Protein AF-A0A938WD85-F1 (afdb_monomer)

Radius of gyration: 9.9 Å; Cα contacts (8 Å, |Δi|>4): 51; chains: 1; bounding box: 24×25×22 Å

Solvent-accessible surface area (backbone atoms only — not comparable to full-atom values): 2794 Å² total; per-residue (Å²): 113,72,89,80,73,56,79,59,4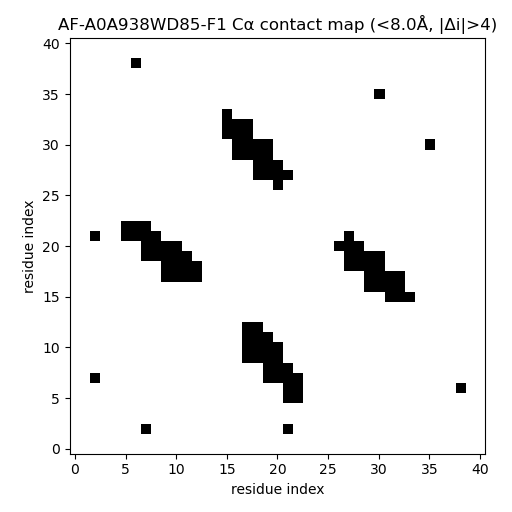4,80,77,46,73,60,87,68,30,31,34,31,44,53,97,55,105,59,78,74,44,77,44,48,52,90,78,61,75,85,79,82,132

Secondary structure (DSSP, 8-state):
-HHHHSPEEEEEEETTEEEEEESSSS--EEEEGGG--PPP-

Nearest PDB structures (foldseek):
  5t45-assembly1_A  TM=8.093E-01  e=4.752E-01  Gallus gallus
  5ejk-assembly1_B  TM=8.463E-01  e=7.539E-01  Rous sarcoma virus - Prague C
  2otg-assembly1_A  TM=8.469E-01  e=1.278E+00  Placopecten magellanicus
  1eif-assembly1_A  TM=7.276E-01  e=1.278E+00  Methanocaldococcus jannaschii
  6g26-assembly1_F  TM=6.879E-01  e=1.663E+00  Burkholderia pseudomallei K96243

Structure (mmCIF, N/CA/C/O backbone):
data_AF-A0A938WD85-F1
#
_entry.id   AF-A0A938WD85-F1
#
loop_
_atom_site.group_PDB
_atom_site.id
_atom_site.type_symbol
_atom_site.labe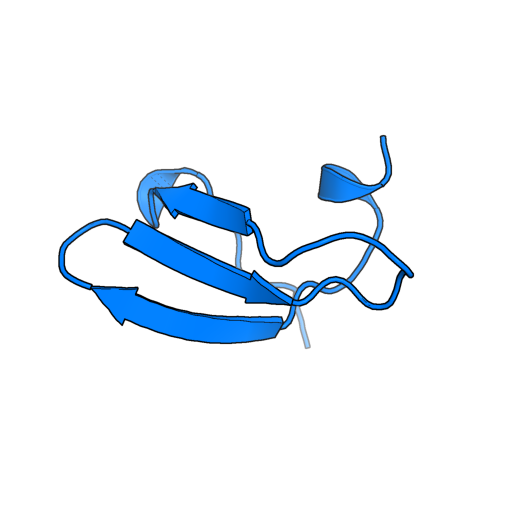l_atom_id
_atom_site.label_alt_id
_atom_site.label_comp_id
_atom_site.label_asym_id
_atom_site.label_entity_id
_atom_site.label_seq_id
_atom_site.pdbx_PDB_ins_code
_atom_site.Cartn_x
_at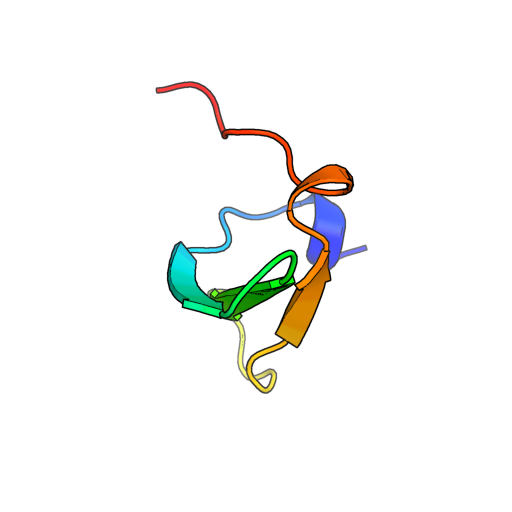om_site.Cartn_y
_atom_site.Cartn_z
_atom_site.occupancy
_atom_site.B_iso_or_equiv
_atom_site.auth_seq_id
_atom_site.auth_comp_id
_atom_site.auth_asym_id
_atom_site.auth_atom_id
_atom_site.pdbx_PDB_model_num
ATOM 1 N N . ASP A 1 1 ? 16.264 -0.887 -2.226 1.00 75.06 1 ASP A N 1
ATOM 2 C CA . ASP A 1 1 ? 16.231 0.526 -2.654 1.00 75.06 1 ASP A CA 1
ATOM 3 C C . ASP A 1 1 ? 14.921 0.913 -3.340 1.00 75.06 1 ASP A C 1
ATOM 5 O O . ASP A 1 1 ? 14.268 1.814 -2.837 1.00 75.06 1 ASP A O 1
ATOM 9 N N . TYR A 1 2 ? 14.426 0.160 -4.339 1.00 81.81 2 TYR A N 1
ATOM 10 C CA . TYR A 1 2 ? 13.170 0.467 -5.071 1.00 81.81 2 TYR A CA 1
ATOM 11 C C . TYR A 1 2 ? 11.928 0.801 -4.219 1.00 81.81 2 TYR A C 1
ATOM 13 O O . TYR A 1 2 ? 11.052 1.527 -4.680 1.00 81.81 2 TYR A O 1
ATOM 21 N N . ILE A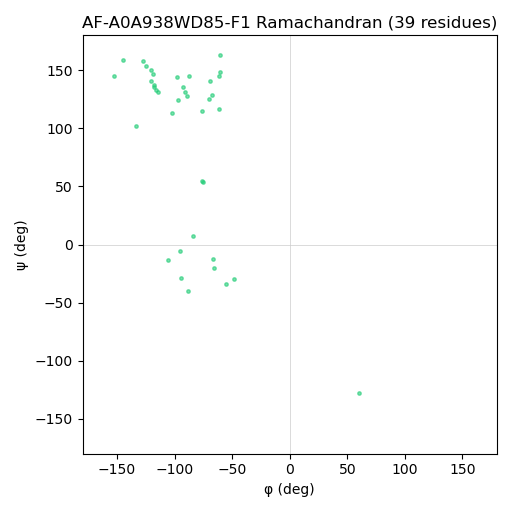 1 3 ? 11.835 0.253 -3.003 1.00 87.19 3 ILE A N 1
ATOM 22 C CA . ILE A 1 3 ? 10.717 0.470 -2.076 1.00 87.19 3 ILE A CA 1
ATOM 23 C C . ILE A 1 3 ? 10.636 1.925 -1.580 1.00 87.19 3 ILE A C 1
ATOM 25 O O . ILE A 1 3 ? 9.573 2.353 -1.148 1.00 87.19 3 ILE A O 1
ATOM 29 N N . PHE A 1 4 ? 11.741 2.674 -1.674 1.00 87.75 4 PHE A N 1
ATOM 3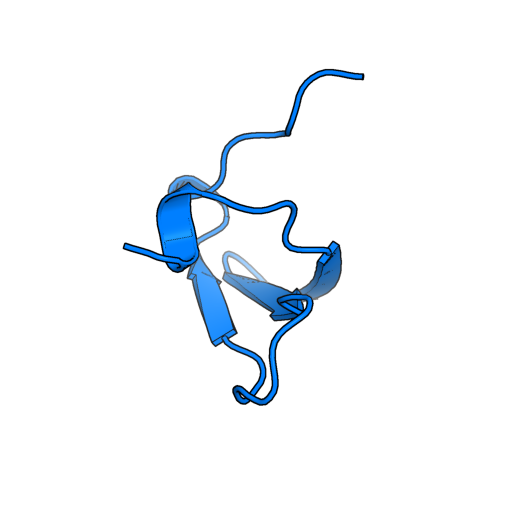0 C CA . PHE A 1 4 ? 11.852 4.080 -1.279 1.00 87.75 4 PHE A CA 1
ATOM 31 C C . PHE A 1 4 ? 11.905 5.048 -2.474 1.00 87.75 4 PHE A C 1
ATOM 33 O O . PHE A 1 4 ? 11.788 6.252 -2.287 1.00 87.75 4 PHE A O 1
ATOM 40 N N . GLU A 1 5 ? 12.125 4.552 -3.696 1.00 80.56 5 GLU A N 1
ATOM 41 C CA . GLU A 1 5 ? 12.462 5.391 -4.859 1.00 80.56 5 GLU A CA 1
ATOM 42 C C . GLU A 1 5 ? 11.262 5.801 -5.717 1.00 80.56 5 GLU A C 1
ATOM 44 O O . GLU A 1 5 ? 11.322 6.805 -6.424 1.00 80.56 5 GLU A O 1
ATOM 49 N N . GLY A 1 6 ? 10.211 4.983 -5.752 1.00 70.06 6 GLY A N 1
ATOM 50 C CA . GLY A 1 6 ? 9.174 5.092 -6.774 1.00 70.06 6 GLY A CA 1
ATOM 51 C C . GLY A 1 6 ? 7.772 5.236 -6.201 1.00 70.06 6 GLY A C 1
ATOM 52 O O . GLY A 1 6 ? 7.503 4.705 -5.123 1.00 70.06 6 GLY A O 1
ATOM 53 N N . PRO A 1 7 ? 6.848 5.870 -6.950 1.00 81.75 7 PRO A N 1
ATOM 54 C CA . PRO A 1 7 ? 5.450 5.885 -6.564 1.00 81.75 7 PRO A CA 1
ATOM 55 C C . PRO A 1 7 ? 4.939 4.446 -6.528 1.00 81.75 7 PRO A C 1
ATOM 57 O O . PRO A 1 7 ? 4.917 3.745 -7.548 1.00 81.75 7 PRO A O 1
ATOM 60 N N . ALA A 1 8 ? 4.546 4.0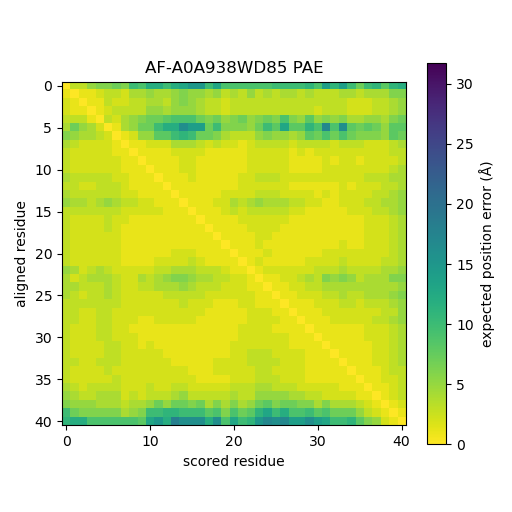14 -5.339 1.00 92.12 8 ALA A N 1
ATOM 61 C CA . ALA A 1 8 ? 3.731 2.834 -5.156 1.00 92.12 8 ALA A CA 1
ATOM 62 C C . ALA A 1 8 ? 2.269 3.270 -5.131 1.00 92.12 8 ALA A C 1
ATOM 64 O O . ALA A 1 8 ? 1.914 4.255 -4.485 1.00 92.12 8 ALA A O 1
ATOM 65 N N . GLU A 1 9 ? 1.418 2.542 -5.839 1.00 94.56 9 GLU A N 1
ATOM 66 C CA . GLU A 1 9 ? -0.018 2.783 -5.802 1.00 94.56 9 GLU A CA 1
ATOM 67 C C . GLU A 1 9 ? -0.650 1.934 -4.699 1.00 94.56 9 GLU A C 1
ATOM 69 O O . GLU A 1 9 ? -0.390 0.731 -4.611 1.00 94.56 9 GLU A O 1
ATOM 74 N N . VAL A 1 10 ? -1.483 2.551 -3.860 1.00 95.31 10 VAL A N 1
ATOM 75 C CA . VAL A 1 10 ? -2.285 1.821 -2.875 1.00 95.31 10 VAL A CA 1
ATOM 76 C C . VAL A 1 10 ? -3.453 1.160 -3.601 1.00 95.31 10 VAL A C 1
ATOM 78 O O . VAL A 1 10 ? -4.330 1.845 -4.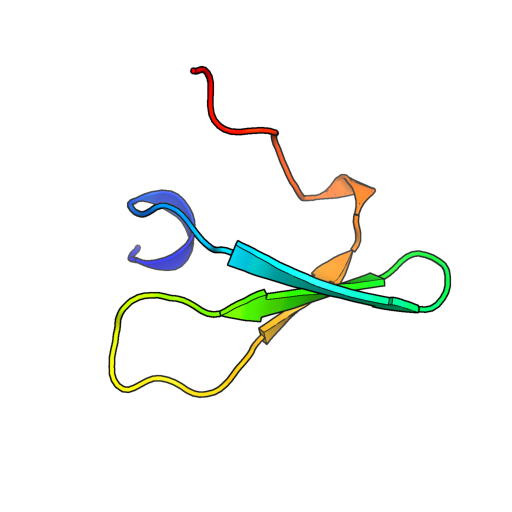116 1.00 95.31 10 VAL A O 1
ATOM 81 N N . LEU A 1 11 ? -3.479 -0.171 -3.614 1.00 97.31 11 LEU A N 1
ATOM 82 C CA . LEU A 1 11 ? -4.558 -0.945 -4.232 1.00 97.31 11 LEU A CA 1
ATOM 83 C C . LEU A 1 11 ? -5.717 -1.215 -3.269 1.00 97.31 11 LEU A C 1
ATOM 85 O O . LEU A 1 11 ? -6.880 -1.201 -3.663 1.00 97.31 11 LEU A O 1
ATOM 89 N N . LEU A 1 12 ? -5.390 -1.523 -2.012 1.00 97.75 12 LEU A N 1
ATOM 90 C CA . LEU A 1 12 ? -6.344 -1.954 -0.991 1.00 97.75 12 LEU A CA 1
ATOM 91 C C . LEU A 1 12 ? -5.831 -1.586 0.404 1.00 97.75 12 LEU A C 1
ATOM 93 O O . LEU A 1 12 ? -4.638 -1.709 0.671 1.00 97.75 12 LEU A O 1
ATOM 97 N N . ILE A 1 13 ? -6.741 -1.226 1.311 1.00 97.81 13 ILE A N 1
ATOM 98 C CA . ILE A 1 13 ? -6.471 -1.095 2.750 1.00 97.81 13 ILE A CA 1
ATOM 99 C C . ILE A 1 13 ? -7.275 -2.161 3.497 1.00 97.81 13 ILE A C 1
ATOM 101 O O . ILE A 1 13 ? -8.478 -2.314 3.276 1.00 97.81 13 ILE A O 1
ATOM 105 N N . LYS A 1 14 ? -6.616 -2.900 4.393 1.00 98.06 14 LYS A N 1
ATOM 106 C CA . LYS A 1 14 ? -7.238 -3.900 5.268 1.00 98.06 14 LYS A CA 1
ATOM 107 C C . LYS A 1 14 ? -6.726 -3.724 6.696 1.00 98.06 14 LYS A C 1
ATOM 109 O O . LYS A 1 14 ? -5.626 -4.161 7.032 1.00 98.06 14 LYS A O 1
ATOM 114 N N . GLY A 1 15 ? -7.551 -3.106 7.541 1.00 97.44 15 GLY A N 1
ATOM 115 C CA . GLY A 1 15 ? -7.138 -2.704 8.886 1.00 97.44 15 GLY A CA 1
ATOM 116 C C . GLY A 1 15 ? -5.964 -1.728 8.811 1.00 97.44 15 GLY A C 1
ATOM 117 O O . GLY A 1 15 ? -6.014 -0.768 8.050 1.00 97.44 15 GLY A O 1
ATOM 118 N N . ASP A 1 16 ? -4.890 -2.025 9.540 1.00 97.94 16 ASP A N 1
ATOM 119 C CA . ASP A 1 16 ? -3.695 -1.171 9.612 1.00 97.94 16 ASP A CA 1
ATOM 120 C C . ASP A 1 16 ? -2.693 -1.395 8.470 1.00 97.94 16 ASP A C 1
ATOM 122 O O . ASP A 1 16 ? -1.578 -0.872 8.526 1.00 97.94 16 ASP A O 1
ATOM 126 N N . TYR A 1 17 ? -3.041 -2.202 7.466 1.00 98.25 17 TYR A N 1
ATOM 127 C CA . TYR A 1 17 ? -2.148 -2.544 6.364 1.00 98.25 17 TYR A CA 1
ATOM 128 C C . TYR A 1 17 ? -2.706 -2.098 5.018 1.00 98.25 17 TYR A C 1
ATOM 130 O O . TYR A 1 17 ? -3.912 -2.170 4.773 1.00 98.25 17 TYR A O 1
ATOM 138 N N . ALA A 1 18 ? -1.802 -1.720 4.122 1.00 97.94 18 ALA A N 1
ATOM 139 C CA . ALA A 1 18 ? -2.096 -1.391 2.740 1.00 97.94 18 ALA A CA 1
ATOM 140 C C . ALA A 1 18 ? -1.329 -2.317 1.793 1.00 97.94 18 ALA A C 1
ATOM 142 O O . ALA A 1 18 ? -0.160 -2.637 2.029 1.00 97.94 18 ALA A O 1
ATOM 143 N N 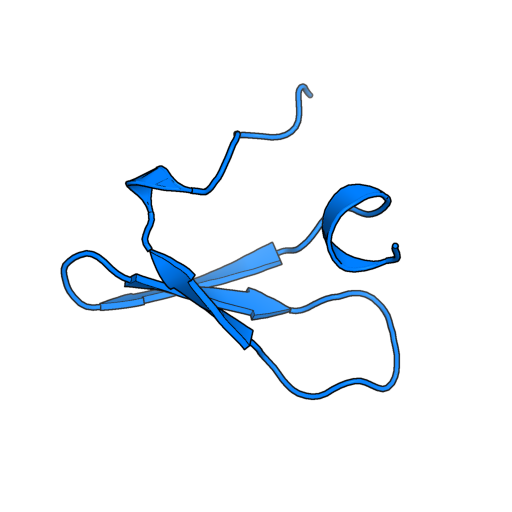. GLN A 1 19 ? -1.994 -2.727 0.717 1.00 98.06 19 GLN A N 1
ATOM 144 C CA . GLN A 1 19 ? -1.381 -3.425 -0.404 1.00 98.06 19 GLN A CA 1
ATOM 145 C C . GLN A 1 19 ? -0.896 -2.407 -1.434 1.00 98.06 19 GLN A C 1
ATOM 147 O O . GLN A 1 19 ? -1.669 -1.560 -1.885 1.00 98.06 19 GLN A O 1
ATOM 152 N N . LEU A 1 20 ? 0.370 -2.519 -1.822 1.00 96.25 20 LEU A N 1
ATOM 153 C CA . LEU A 1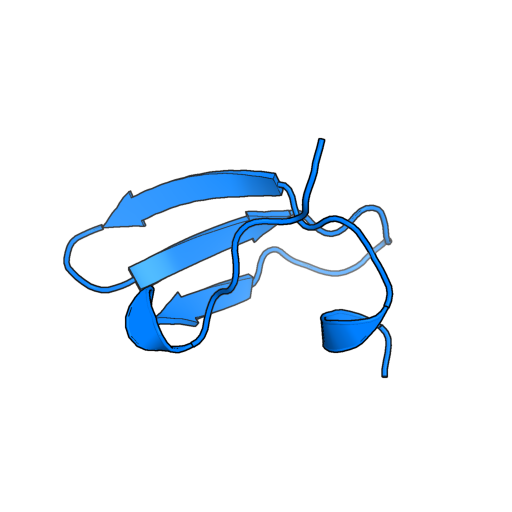 20 ? 1.061 -1.589 -2.701 1.00 96.25 20 LEU A CA 1
ATOM 154 C C . LEU A 1 20 ? 1.479 -2.258 -4.011 1.00 96.25 20 LEU A C 1
ATOM 156 O O . LEU A 1 20 ? 2.091 -3.330 -3.998 1.00 96.25 20 LEU A O 1
ATOM 160 N N . ARG A 1 21 ? 1.207 -1.578 -5.128 1.00 95.44 21 ARG A N 1
ATOM 161 C CA . ARG A 1 21 ? 1.662 -1.927 -6.479 1.00 95.44 21 ARG A CA 1
ATOM 162 C C . ARG A 1 21 ? 2.824 -1.024 -6.865 1.00 95.44 21 ARG A C 1
ATOM 164 O O . ARG A 1 21 ? 2.648 0.174 -7.081 1.00 95.44 21 ARG A O 1
ATOM 171 N N . PHE A 1 22 ? 4.008 -1.604 -7.006 1.00 93.19 22 PHE A N 1
ATOM 172 C CA . PHE A 1 22 ? 5.161 -0.902 -7.567 1.00 93.19 22 PHE A CA 1
ATOM 173 C C . PHE A 1 22 ? 5.163 -1.041 -9.094 1.00 93.19 22 PHE A C 1
ATOM 175 O O . PHE A 1 22 ? 4.810 -2.091 -9.630 1.00 93.19 22 PHE A O 1
ATOM 182 N N . ARG A 1 23 ? 5.612 -0.008 -9.821 1.00 90.62 23 ARG A N 1
ATOM 183 C CA . ARG A 1 23 ? 5.775 -0.046 -11.293 1.00 90.62 23 ARG A CA 1
ATOM 184 C C . ARG A 1 23 ? 7.018 -0.846 -11.719 1.00 90.62 23 ARG A C 1
ATOM 186 O O . ARG A 1 23 ? 7.896 -0.339 -12.418 1.00 90.62 23 ARG A O 1
ATOM 193 N N . ARG A 1 24 ? 7.132 -2.086 -11.245 1.00 88.50 24 ARG A N 1
ATOM 194 C CA . ARG A 1 24 ? 8.252 -3.018 -11.461 1.00 88.50 24 ARG A CA 1
ATOM 195 C C . ARG A 1 24 ? 7.700 -4.449 -11.566 1.00 88.50 24 ARG A C 1
ATOM 197 O O . ARG A 1 24 ? 6.603 -4.691 -11.073 1.00 88.50 24 ARG A O 1
ATOM 204 N N . PRO A 1 25 ? 8.430 -5.408 -12.167 1.00 92.38 25 PRO A N 1
ATOM 205 C CA . PRO A 1 25 ? 8.015 -6.813 -12.232 1.00 92.38 25 PRO A CA 1
ATOM 206 C C . PRO A 1 25 ? 8.243 -7.514 -10.882 1.00 92.38 25 PRO A C 1
ATOM 208 O O . PRO A 1 25 ? 8.959 -8.508 -10.787 1.00 92.38 25 PRO A O 1
ATOM 211 N N . VAL A 1 26 ? 7.676 -6.946 -9.821 1.00 91.81 26 VAL A N 1
ATOM 212 C CA . VAL A 1 26 ? 7.715 -7.471 -8.459 1.00 91.81 26 VAL A CA 1
ATOM 213 C C . VAL A 1 26 ? 6.279 -7.714 -7.994 1.00 91.81 26 VAL A C 1
ATOM 215 O O . VAL A 1 26 ? 5.370 -7.021 -8.457 1.00 91.81 26 VAL A O 1
ATOM 218 N N . PRO A 1 27 ? 6.043 -8.693 -7.109 1.00 95.62 27 PRO A N 1
ATOM 219 C CA . PRO A 1 27 ? 4.727 -8.894 -6.519 1.00 95.62 27 PRO A CA 1
ATOM 220 C C . PRO A 1 27 ? 4.251 -7.673 -5.727 1.00 95.62 27 PRO A C 1
ATOM 222 O O . PRO A 1 27 ? 5.047 -6.832 -5.306 1.00 95.62 27 PRO A O 1
ATOM 225 N N . ASP A 1 28 ? 2.949 -7.634 -5.461 1.00 96.25 28 ASP A N 1
ATOM 226 C CA . ASP A 1 28 ? 2.378 -6.678 -4.518 1.00 96.25 28 ASP A CA 1
ATOM 227 C C . ASP A 1 28 ? 2.936 -6.874 -3.118 1.00 96.25 28 ASP A C 1
ATOM 229 O O . ASP A 1 28 ? 3.138 -8.005 -2.664 1.00 96.25 28 ASP A O 1
ATOM 233 N N . VAL A 1 29 ? 3.105 -5.766 -2.406 1.00 95.44 29 VAL A N 1
ATOM 234 C CA . VAL A 1 29 ? 3.660 -5.775 -1.054 1.00 95.44 29 VAL A CA 1
ATOM 235 C C . VAL A 1 29 ? 2.633 -5.242 -0.072 1.00 95.44 29 VAL A C 1
ATOM 237 O O . VAL A 1 29 ? 1.977 -4.240 -0.334 1.00 95.44 29 VAL A O 1
ATOM 240 N N . TRP A 1 30 ? 2.510 -5.903 1.076 1.00 97.38 30 TRP A N 1
ATOM 241 C CA . TRP A 1 30 ? 1.722 -5.413 2.200 1.00 97.38 30 TRP A CA 1
ATOM 242 C C . TRP A 1 30 ? 2.629 -4.714 3.207 1.00 97.38 30 TRP A C 1
ATOM 244 O O . TRP A 1 30 ? 3.569 -5.327 3.711 1.00 97.38 30 TRP A O 1
ATOM 254 N N . LEU A 1 31 ? 2.328 -3.457 3.523 1.00 96.12 31 LEU A N 1
ATOM 255 C CA . LEU A 1 31 ? 3.017 -2.672 4.553 1.00 96.12 31 LEU A CA 1
ATOM 256 C C . LEU A 1 31 ? 2.003 -2.080 5.528 1.00 96.12 31 LEU A C 1
ATOM 258 O O . LEU A 1 31 ? 0.829 -1.924 5.186 1.00 96.12 31 LEU A O 1
ATOM 262 N N . ARG A 1 32 ? 2.438 -1.739 6.747 1.00 97.62 32 ARG A N 1
ATOM 263 C CA . ARG A 1 32 ? 1.572 -0.987 7.662 1.00 97.62 32 ARG A CA 1
ATOM 264 C C . ARG A 1 32 ? 1.386 0.428 7.142 1.00 97.62 32 ARG A C 1
ATOM 266 O O . ARG A 1 32 ? 2.355 1.062 6.737 1.00 97.62 32 ARG A O 1
ATOM 273 N N . CYS A 1 33 ? 0.177 0.960 7.270 1.00 96.81 33 CYS A N 1
ATOM 274 C CA . CYS A 1 33 ? -0.134 2.338 6.897 1.00 96.81 33 CYS A CA 1
ATOM 275 C C . CYS A 1 33 ? 0.777 3.348 7.615 1.00 96.81 33 CYS A C 1
ATOM 277 O O . CYS A 1 33 ? 1.176 4.338 7.019 1.00 96.81 33 CYS A O 1
ATOM 279 N N . SER A 1 34 ? 1.184 3.064 8.859 1.00 97.31 34 SER A N 1
ATOM 280 C CA . SER A 1 34 ? 2.096 3.917 9.637 1.00 97.31 34 SER A CA 1
ATOM 281 C C . SER A 1 34 ? 3.524 3.996 9.082 1.00 97.31 34 SER A C 1
ATOM 283 O O . SER A 1 34 ? 4.314 4.798 9.564 1.00 97.31 34 SER A O 1
ATOM 285 N N . GLN A 1 35 ? 3.885 3.122 8.141 1.00 95.06 35 GLN A N 1
ATOM 286 C CA . GLN A 1 35 ? 5.190 3.118 7.475 1.00 95.06 35 GLN A CA 1
ATOM 287 C C . GLN A 1 35 ? 5.153 3.872 6.141 1.00 95.06 35 GLN A C 1
ATOM 289 O O . GLN A 1 35 ? 6.188 3.983 5.489 1.00 95.06 35 GLN A O 1
ATOM 294 N N . LEU A 1 36 ? 3.973 4.322 5.707 1.00 93.19 36 LEU A N 1
ATOM 295 C CA . LEU A 1 36 ? 3.780 4.960 4.413 1.00 93.19 36 LEU A CA 1
ATOM 296 C C . LEU A 1 36 ? 3.777 6.472 4.559 1.00 93.19 36 LEU A C 1
ATOM 298 O O . LEU A 1 36 ? 3.223 7.020 5.510 1.00 93.19 36 LEU A O 1
ATOM 302 N N . GLU A 1 37 ? 4.336 7.130 3.555 1.00 92.69 37 GLU A N 1
ATOM 303 C CA . GLU A 1 37 ? 4.257 8.570 3.384 1.00 92.69 37 GLU A CA 1
ATOM 304 C C . GLU A 1 37 ? 3.533 8.868 2.070 1.00 92.69 37 GLU A C 1
ATOM 306 O O . GLU A 1 37 ? 3.764 8.207 1.053 1.00 92.69 37 GLU A O 1
ATOM 311 N N . ALA A 1 38 ? 2.611 9.833 2.096 1.00 89.50 38 ALA A N 1
ATOM 312 C CA . ALA A 1 38 ? 1.917 10.257 0.891 1.00 89.50 38 ALA A CA 1
ATOM 313 C C . ALA A 1 38 ? 2.903 10.997 -0.015 1.00 89.50 38 ALA A C 1
ATOM 315 O O . ALA A 1 38 ? 3.528 11.970 0.404 1.00 89.50 38 ALA A O 1
ATOM 316 N N . MET A 1 39 ? 3.025 10.548 -1.263 1.00 82.75 39 MET A N 1
ATOM 317 C CA . MET A 1 39 ? 3.871 11.235 -2.227 1.00 82.75 39 MET A CA 1
ATOM 318 C C . MET A 1 39 ? 3.252 12.609 -2.544 1.00 82.75 39 MET A C 1
ATOM 320 O O . MET A 1 39 ? 2.055 12.665 -2.843 1.00 82.75 39 MET A O 1
ATOM 324 N N . PRO A 1 40 ? 4.019 13.711 -2.446 1.00 77.69 40 PRO A N 1
ATOM 325 C CA . PRO A 1 40 ? 3.513 15.037 -2.780 1.00 77.69 40 PRO A CA 1
ATOM 326 C C . PRO A 1 40 ? 3.070 15.105 -4.250 1.00 77.69 40 PRO A C 1
ATOM 328 O O . PRO A 1 40 ? 3.613 14.394 -5.098 1.00 77.69 40 PRO A O 1
ATOM 331 N N . ALA A 1 41 ? 2.050 15.932 -4.505 1.00 71.12 41 ALA A N 1
ATOM 332 C CA . ALA A 1 41 ? 1.419 16.117 -5.814 1.00 71.12 41 ALA A CA 1
ATOM 333 C C . ALA A 1 41 ? 2.332 16.810 -6.834 1.00 71.12 41 ALA A C 1
ATOM 335 O O . ALA A 1 41 ? 3.108 17.704 -6.422 1.00 71.12 41 ALA A O 1
#

Mean predicted aligned error: 3.04 Å

Foldseek 3Di:
DQVPPFDWDFPDDDPQWTWTDRPDPDDIDIDGPVVDDDDDD

Sequence (41 aa):
DYIFEGPAEVLLIKGDYAQLRFRRPVPDVWLRCSQLEAMPA

pLDDT: mean 91.45, std 7.69, range [70.06, 98.25]